Protein AF-A0A1I7UWY0-F1 (afdb_monomer_lite)

Secondary structure (DSSP, 8-state):
------PPPPPPHHHHHHHHHHHHHTTT--HHHHHHHHT--HHHHHHHHHHHHHHHHS--THHHHHHHHHHHS---

InterPro domains:
  IPR010473 Formin, GTPase-binding domain [PF06371] (9-60)
  IPR016024 Armadillo-type fold [SSF48371] (16-74)
  IPR043592 Formin-like protein, animal [PTHR45857] (7-74)

Organism: NCBI:txid1561998

Sequence (76 aa):
MIGPTTVPPKPPQEQLDKMFDDVLKHMDLPVDKLRILRGYDNDKKWKLIVDQQVAKQVTPPAKYLEKLSYFLDKKC

Radius of gyration: 17.65 Å; chains: 1; bounding box: 43×32×45 Å

Structure (mmCIF, N/CA/C/O backbone):
data_AF-A0A1I7UWY0-F1
#
_entry.id   AF-A0A1I7UWY0-F1
#
loop_
_atom_site.group_PDB
_atom_site.id
_atom_site.type_symbol
_atom_site.label_atom_id
_atom_site.label_alt_id
_atom_site.label_comp_id
_atom_site.label_asym_id
_atom_site.label_entity_id
_atom_site.label_seq_id
_atom_site.pdbx_PDB_ins_code
_atom_site.Cartn_x
_atom_site.Cartn_y
_atom_site.Cartn_z
_atom_site.occupancy
_atom_site.B_iso_or_equiv
_atom_site.auth_seq_id
_atom_site.auth_comp_id
_atom_site.auth_asym_id
_atom_site.auth_atom_id
_atom_site.pdbx_PDB_model_num
ATOM 1 N N . MET A 1 1 ? 7.426 22.498 11.951 1.00 36.94 1 MET A N 1
ATOM 2 C CA . MET A 1 1 ? 8.704 22.257 11.251 1.00 36.94 1 MET A CA 1
ATOM 3 C C . MET A 1 1 ? 8.739 20.778 10.902 1.00 36.94 1 MET A C 1
ATOM 5 O O . MET A 1 1 ? 8.904 19.971 11.803 1.00 36.94 1 MET A O 1
ATOM 9 N N . ILE A 1 2 ? 8.438 20.408 9.656 1.00 45.69 2 ILE A N 1
ATOM 10 C CA . ILE A 1 2 ? 8.472 19.005 9.214 1.00 45.69 2 ILE A CA 1
ATOM 11 C C . ILE A 1 2 ? 9.865 18.811 8.617 1.00 45.69 2 ILE A C 1
ATOM 13 O O . ILE A 1 2 ? 10.189 19.458 7.624 1.00 45.69 2 ILE A O 1
ATOM 17 N N . GLY A 1 3 ? 10.725 18.057 9.305 1.00 42.38 3 GLY A N 1
ATOM 18 C CA . GLY A 1 3 ? 12.096 17.796 8.859 1.00 42.38 3 GLY A CA 1
ATOM 19 C C . GLY A 1 3 ? 12.130 17.107 7.488 1.00 42.38 3 GLY A C 1
ATOM 20 O O . GLY A 1 3 ? 11.097 16.594 7.045 1.00 42.38 3 GLY A O 1
ATOM 21 N N . PRO A 1 4 ? 13.288 17.090 6.802 1.00 45.53 4 PRO A N 1
ATOM 22 C CA . PRO A 1 4 ? 13.415 16.421 5.513 1.00 45.53 4 PRO A CA 1
ATOM 23 C C . PRO A 1 4 ? 12.959 14.973 5.681 1.00 45.53 4 PRO A C 1
ATOM 25 O O . PRO A 1 4 ? 13.484 14.247 6.522 1.00 45.53 4 PRO A O 1
ATOM 28 N N . THR A 1 5 ? 11.929 14.573 4.938 1.00 49.41 5 THR A N 1
ATOM 29 C CA . THR A 1 5 ? 11.408 13.208 4.966 1.00 49.41 5 THR A CA 1
ATOM 30 C C . THR A 1 5 ? 12.490 12.306 4.387 1.00 49.41 5 THR A C 1
ATOM 32 O O . THR A 1 5 ? 12.607 12.155 3.173 1.00 49.41 5 THR A O 1
ATOM 35 N N . THR A 1 6 ? 13.348 11.766 5.252 1.00 58.06 6 THR A N 1
ATOM 36 C CA . THR A 1 6 ? 14.358 10.780 4.886 1.00 58.06 6 THR A CA 1
ATOM 37 C C . THR A 1 6 ? 13.607 9.518 4.505 1.00 58.06 6 THR A C 1
ATOM 39 O O . THR A 1 6 ? 13.268 8.704 5.363 1.00 58.06 6 THR A O 1
ATOM 42 N N . VAL A 1 7 ? 13.263 9.398 3.222 1.00 63.97 7 VAL A N 1
ATOM 43 C CA . VAL A 1 7 ? 12.792 8.137 2.653 1.00 63.97 7 VAL A CA 1
ATOM 44 C C . VAL A 1 7 ? 13.791 7.062 3.080 1.00 63.97 7 VAL A C 1
ATOM 46 O O . VAL A 1 7 ? 14.985 7.223 2.809 1.00 63.97 7 VAL A O 1
ATOM 49 N N . PRO A 1 8 ? 13.350 6.017 3.804 1.00 73.12 8 PRO A N 1
ATOM 50 C CA . PRO A 1 8 ? 14.260 4.985 4.265 1.00 73.12 8 PRO A CA 1
ATOM 51 C C . PRO A 1 8 ? 14.994 4.376 3.061 1.00 73.12 8 PRO A C 1
ATOM 53 O O . PRO A 1 8 ? 14.443 4.352 1.950 1.00 73.12 8 PRO A O 1
ATOM 56 N N . PRO A 1 9 ? 16.245 3.923 3.242 1.00 80.69 9 PRO A N 1
ATOM 57 C CA . PRO A 1 9 ? 17.011 3.339 2.155 1.00 80.69 9 PRO A CA 1
ATOM 58 C C . PRO A 1 9 ? 16.258 2.137 1.584 1.00 80.69 9 PRO A C 1
ATOM 60 O O . PRO A 1 9 ? 15.658 1.351 2.319 1.00 80.69 9 PRO A O 1
ATOM 63 N N . LYS A 1 10 ? 16.277 2.016 0.256 1.00 85.62 10 LYS A N 1
ATOM 64 C CA . LYS A 1 10 ? 15.606 0.929 -0.449 1.00 85.62 10 LYS A CA 1
ATOM 65 C C . LYS A 1 10 ? 16.216 -0.419 -0.029 1.00 85.62 10 LYS A C 1
ATOM 67 O O . LYS A 1 10 ? 17.435 -0.569 -0.126 1.00 85.62 10 LYS A O 1
ATOM 72 N N . PRO A 1 11 ? 15.408 -1.401 0.394 1.00 88.19 11 PRO A N 1
ATOM 73 C CA . PRO A 1 11 ? 15.903 -2.730 0.712 1.00 88.19 11 PRO A CA 1
ATOM 74 C C . PRO A 1 11 ? 16.314 -3.487 -0.569 1.00 88.19 11 PRO A C 1
ATOM 76 O O . PRO A 1 11 ? 15.928 -3.093 -1.677 1.00 88.19 11 PRO A O 1
ATOM 79 N N . PRO A 1 12 ? 17.072 -4.591 -0.437 1.00 91.12 12 PRO A N 1
ATOM 80 C CA . PRO A 1 12 ? 17.338 -5.532 -1.522 1.00 91.12 12 PRO A CA 1
ATOM 81 C C . PRO A 1 12 ? 16.062 -5.943 -2.265 1.00 91.12 12 PRO A C 1
ATOM 83 O O . PRO A 1 12 ? 14.994 -6.055 -1.662 1.00 91.12 12 PRO A O 1
ATOM 86 N N . GLN A 1 13 ? 16.179 -6.220 -3.565 1.00 87.88 13 GLN A N 1
ATOM 87 C CA . GLN A 1 13 ? 15.035 -6.495 -4.443 1.00 87.88 13 GLN A CA 1
ATOM 88 C C . GLN A 1 13 ? 14.113 -7.605 -3.914 1.00 87.88 13 GLN A C 1
ATOM 90 O O . GLN A 1 13 ? 12.897 -7.449 -3.935 1.00 87.88 13 GLN A O 1
ATOM 95 N N . GLU A 1 14 ? 14.673 -8.680 -3.359 1.00 89.12 14 GLU A N 1
ATOM 96 C CA . GLU A 1 14 ? 13.881 -9.786 -2.812 1.00 89.12 14 GLU A CA 1
ATOM 97 C C . GLU A 1 14 ? 12.994 -9.353 -1.631 1.00 89.12 14 GLU A C 1
ATOM 99 O O . GLU A 1 14 ? 11.837 -9.760 -1.513 1.00 89.12 14 GLU A O 1
ATOM 104 N N . GLN A 1 15 ? 13.523 -8.498 -0.752 1.00 90.19 15 GLN A N 1
ATOM 105 C CA . GLN A 1 15 ? 12.761 -7.940 0.363 1.00 90.19 15 GLN A CA 1
ATOM 106 C C . GLN A 1 15 ? 11.751 -6.903 -0.129 1.00 90.19 15 GLN A C 1
ATOM 108 O O . GLN A 1 15 ? 10.620 -6.883 0.350 1.00 90.19 15 GLN A O 1
ATOM 113 N N . LEU A 1 16 ? 12.133 -6.084 -1.111 1.00 90.69 16 LEU A N 1
ATOM 114 C CA . LEU A 1 16 ? 11.248 -5.105 -1.731 1.00 90.69 16 LEU A CA 1
ATOM 115 C C . LEU A 1 16 ? 10.009 -5.770 -2.337 1.00 90.69 16 LEU A C 1
ATOM 117 O O . LEU A 1 16 ? 8.902 -5.305 -2.085 1.00 90.69 16 LEU A O 1
ATOM 121 N N . ASP A 1 17 ? 10.181 -6.852 -3.097 1.00 90.00 17 ASP A N 1
ATOM 122 C CA . ASP A 1 17 ? 9.068 -7.566 -3.727 1.00 90.00 17 ASP A CA 1
ATOM 123 C C . ASP A 1 17 ? 8.149 -8.211 -2.678 1.00 90.00 17 ASP A C 1
ATOM 125 O O . ASP A 1 17 ? 6.931 -8.066 -2.769 1.00 90.00 17 ASP A O 1
ATOM 129 N N . LYS A 1 18 ? 8.709 -8.813 -1.617 1.00 91.19 18 LYS A N 1
ATOM 130 C CA . LYS A 1 18 ? 7.924 -9.338 -0.482 1.00 91.19 18 LYS A CA 1
ATOM 131 C C . LYS A 1 18 ? 7.099 -8.245 0.205 1.00 91.19 18 LYS A C 1
ATOM 133 O O . LYS A 1 18 ? 5.914 -8.441 0.468 1.00 91.19 18 LYS A O 1
ATOM 138 N N . MET A 1 19 ? 7.711 -7.091 0.482 1.00 91.00 19 MET A N 1
ATOM 139 C CA . MET A 1 19 ? 7.024 -5.943 1.087 1.00 91.00 19 MET A CA 1
ATOM 140 C C . MET A 1 19 ? 5.961 -5.359 0.151 1.00 91.00 19 MET A C 1
ATOM 142 O O . MET A 1 19 ? 4.893 -4.956 0.607 1.00 91.00 19 MET A O 1
ATOM 146 N N . PHE A 1 20 ? 6.236 -5.318 -1.153 1.00 91.81 20 PHE A N 1
ATOM 147 C CA . PHE A 1 20 ? 5.301 -4.825 -2.157 1.00 91.81 20 PHE A CA 1
ATOM 148 C C . PHE A 1 20 ? 4.075 -5.732 -2.268 1.00 91.81 20 PHE A C 1
ATOM 150 O O . PHE A 1 20 ? 2.952 -5.235 -2.243 1.00 91.81 20 PHE A O 1
ATOM 157 N N . ASP A 1 21 ? 4.273 -7.050 -2.322 1.00 90.94 21 ASP A N 1
ATOM 158 C CA . ASP A 1 21 ? 3.181 -8.025 -2.341 1.00 90.94 21 ASP A CA 1
ATOM 159 C C . ASP A 1 21 ? 2.322 -7.950 -1.073 1.00 90.94 21 ASP A C 1
ATOM 161 O O . ASP A 1 21 ? 1.098 -8.061 -1.159 1.00 90.94 21 ASP A O 1
ATOM 165 N N . ASP A 1 22 ? 2.930 -7.733 0.097 1.00 90.31 22 ASP A N 1
ATOM 166 C CA . ASP A 1 22 ? 2.181 -7.522 1.337 1.00 90.31 22 ASP A CA 1
ATOM 167 C C . ASP A 1 22 ? 1.322 -6.254 1.266 1.00 90.31 22 ASP A C 1
ATOM 169 O O . ASP A 1 22 ? 0.122 -6.303 1.537 1.00 90.31 22 ASP A O 1
ATOM 173 N N . VAL A 1 23 ? 1.891 -5.133 0.812 1.00 89.94 23 VAL A N 1
ATOM 174 C CA . VAL A 1 23 ? 1.134 -3.887 0.615 1.00 89.94 23 VAL A CA 1
ATOM 175 C C . VAL A 1 23 ? -0.023 -4.100 -0.359 1.00 89.94 23 VAL A C 1
ATOM 177 O O . VAL A 1 23 ? -1.149 -3.738 -0.030 1.00 89.94 23 VAL A O 1
ATOM 180 N N . LEU A 1 24 ? 0.213 -4.741 -1.506 1.00 89.69 24 LEU A N 1
ATOM 181 C CA . LEU A 1 24 ? -0.825 -5.004 -2.505 1.00 89.69 24 LEU A CA 1
ATOM 182 C C . LEU A 1 24 ? -1.980 -5.855 -1.963 1.00 89.69 24 LEU A C 1
ATOM 184 O O . LEU A 1 24 ? -3.132 -5.582 -2.302 1.00 89.69 24 LEU A O 1
ATOM 188 N N . LYS A 1 25 ? -1.701 -6.847 -1.106 1.00 87.44 25 LYS A N 1
ATOM 189 C CA . LYS A 1 25 ? -2.741 -7.666 -0.454 1.00 87.44 25 LYS A CA 1
ATOM 190 C C . LYS A 1 25 ? -3.666 -6.842 0.440 1.00 87.44 25 LYS A C 1
ATOM 192 O O . LYS A 1 25 ? -4.843 -7.159 0.529 1.00 87.44 25 LYS A O 1
ATOM 197 N N . HIS A 1 26 ? -3.151 -5.789 1.070 1.00 84.62 26 HIS A N 1
ATOM 198 C CA . HIS A 1 26 ? -3.918 -4.926 1.973 1.00 84.62 26 HIS A CA 1
ATOM 199 C C . HIS A 1 26 ? -4.651 -3.777 1.262 1.00 84.62 26 HIS A C 1
ATOM 201 O O . HIS A 1 26 ? -5.308 -2.982 1.927 1.00 84.62 26 HIS A O 1
ATOM 207 N N . MET A 1 27 ? -4.495 -3.623 -0.057 1.00 87.06 27 MET A N 1
ATOM 208 C CA . MET A 1 27 ? -5.132 -2.535 -0.808 1.00 87.06 27 MET A CA 1
ATOM 209 C C . MET A 1 27 ? -6.505 -2.914 -1.394 1.00 87.06 27 MET A C 1
ATOM 211 O O . MET A 1 27 ? -7.114 -2.060 -2.036 1.00 87.06 27 MET A O 1
ATOM 215 N N . ASP A 1 28 ? -6.974 -4.160 -1.217 1.00 85.81 28 ASP A N 1
ATOM 216 C CA . ASP A 1 28 ? -8.272 -4.662 -1.719 1.00 85.81 28 ASP A CA 1
ATOM 217 C C . ASP A 1 28 ? -8.552 -4.271 -3.188 1.00 85.81 28 ASP A C 1
ATOM 219 O O . ASP A 1 28 ? -9.648 -3.858 -3.575 1.00 85.81 28 ASP A O 1
ATOM 223 N N . LEU A 1 29 ? -7.518 -4.349 -4.033 1.00 88.06 29 LEU A N 1
ATOM 224 C CA . LEU A 1 29 ? -7.590 -3.891 -5.419 1.00 88.06 29 LEU A CA 1
ATOM 225 C C . LEU A 1 29 ? -8.128 -4.981 -6.358 1.00 88.06 29 LEU A C 1
A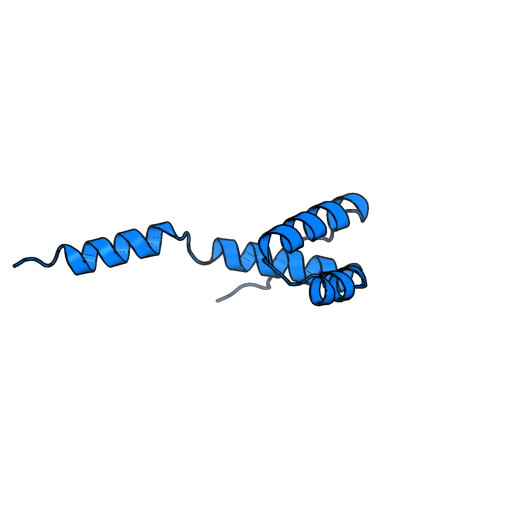TOM 227 O O . LEU A 1 29 ? -7.792 -6.155 -6.202 1.00 88.06 29 LEU A O 1
ATOM 231 N N . PRO A 1 30 ? -8.865 -4.602 -7.419 1.00 91.62 30 PRO A N 1
ATOM 232 C CA . PRO A 1 30 ? -9.219 -5.526 -8.490 1.00 91.62 30 PRO A CA 1
ATOM 233 C C . PRO A 1 30 ? -7.973 -6.009 -9.250 1.00 91.62 30 PRO A C 1
ATOM 235 O O . PRO A 1 30 ? -6.971 -5.293 -9.367 1.00 91.62 30 PRO A O 1
ATOM 238 N N . VAL A 1 31 ? -8.070 -7.208 -9.832 1.00 87.56 31 VAL A N 1
ATOM 239 C CA . VAL A 1 31 ? -6.963 -7.927 -10.496 1.00 87.56 31 VAL A CA 1
ATOM 240 C C . VAL A 1 31 ? -6.267 -7.090 -11.576 1.00 87.56 31 VAL A C 1
ATOM 242 O O . VAL A 1 31 ? -5.039 -7.103 -11.671 1.00 87.56 31 VAL A O 1
ATOM 245 N N . ASP A 1 32 ? -7.017 -6.298 -12.343 1.00 91.88 32 ASP A N 1
ATOM 246 C CA . ASP A 1 32 ? -6.449 -5.448 -13.395 1.00 91.88 32 ASP A CA 1
ATOM 247 C C . ASP A 1 32 ? -5.495 -4.385 -12.845 1.00 91.88 32 ASP A C 1
ATOM 249 O O . ASP A 1 32 ? -4.412 -4.170 -13.393 1.00 91.88 32 ASP A O 1
ATOM 253 N N . LYS A 1 33 ? -5.859 -3.759 -11.720 1.00 89.81 33 LYS A N 1
ATOM 254 C CA . LYS A 1 33 ? -5.024 -2.746 -11.065 1.00 89.81 33 LYS A CA 1
ATOM 255 C C . LYS A 1 33 ? -3.791 -3.381 -10.428 1.00 89.81 33 LYS A C 1
ATOM 257 O O . LYS A 1 33 ? -2.702 -2.823 -10.541 1.00 89.81 33 LYS A O 1
ATOM 262 N N . LEU A 1 34 ? -3.930 -4.571 -9.836 1.00 89.50 34 LEU A N 1
ATOM 263 C CA . LEU A 1 34 ? -2.793 -5.333 -9.306 1.00 89.50 34 LEU A CA 1
ATOM 264 C C . LEU A 1 34 ? -1.778 -5.670 -10.400 1.00 89.50 34 LEU A C 1
ATOM 266 O O . LEU A 1 34 ? -0.575 -5.512 -10.195 1.00 89.50 34 LEU A O 1
ATOM 270 N N . ARG A 1 35 ? -2.249 -6.091 -11.580 1.00 89.88 35 ARG A N 1
ATOM 271 C CA . ARG A 1 35 ? -1.378 -6.405 -12.720 1.00 89.88 35 ARG A CA 1
ATOM 272 C C . ARG A 1 35 ? -0.577 -5.187 -13.181 1.00 89.88 35 ARG A C 1
ATOM 274 O O . ARG A 1 35 ? 0.612 -5.325 -13.449 1.00 89.88 35 ARG A O 1
ATOM 281 N N . ILE A 1 36 ? -1.201 -4.010 -13.224 1.00 91.31 36 ILE A N 1
ATOM 282 C CA . ILE A 1 36 ? -0.516 -2.752 -13.561 1.00 91.31 36 ILE A CA 1
ATOM 283 C C . ILE A 1 36 ? 0.563 -2.433 -12.519 1.00 91.31 36 ILE A C 1
ATOM 285 O O . ILE A 1 36 ? 1.707 -2.166 -12.879 1.00 91.31 36 ILE A O 1
ATOM 289 N N . LEU A 1 37 ? 0.220 -2.511 -11.229 1.00 89.69 37 LEU A N 1
ATOM 290 C CA . LEU A 1 37 ? 1.147 -2.212 -10.134 1.00 89.69 37 LEU A CA 1
ATOM 291 C C . LEU A 1 37 ? 2.331 -3.188 -10.080 1.00 89.69 37 LEU A C 1
ATOM 293 O O . LEU A 1 37 ? 3.449 -2.778 -9.784 1.00 89.69 37 LEU A O 1
ATOM 297 N N . ARG A 1 38 ? 2.132 -4.464 -10.426 1.00 88.25 38 ARG A N 1
ATOM 298 C CA . ARG A 1 38 ? 3.228 -5.446 -10.527 1.00 88.25 38 ARG A CA 1
ATOM 299 C C . ARG A 1 38 ? 4.272 -5.093 -11.585 1.00 88.25 38 ARG A C 1
ATOM 301 O O . ARG A 1 38 ? 5.425 -5.484 -11.426 1.00 88.25 38 ARG A O 1
ATOM 308 N N . GLY A 1 39 ? 3.892 -4.337 -12.614 1.00 89.50 39 GLY A N 1
ATOM 309 C CA . GLY A 1 39 ? 4.798 -3.840 -13.651 1.00 89.50 39 GLY A CA 1
ATOM 310 C C . GLY A 1 39 ? 5.608 -2.602 -13.251 1.00 89.50 39 GLY A C 1
ATOM 311 O O . GLY A 1 39 ? 6.297 -2.040 -14.095 1.00 89.50 39 GLY A O 1
ATOM 312 N N . TYR A 1 40 ? 5.509 -2.128 -12.006 1.00 92.81 40 TYR A N 1
ATOM 313 C CA . TYR A 1 40 ? 6.239 -0.943 -11.564 1.00 92.81 40 TYR A CA 1
ATOM 314 C C . TYR A 1 40 ? 7.735 -1.203 -11.395 1.00 92.81 40 TYR A C 1
ATOM 316 O O . TYR A 1 40 ? 8.155 -2.231 -10.863 1.00 92.81 40 TYR A O 1
ATOM 324 N N . ASP A 1 41 ? 8.525 -0.193 -11.755 1.00 92.62 41 ASP A N 1
ATOM 325 C CA . ASP A 1 41 ? 9.948 -0.134 -11.438 1.00 92.62 41 ASP A CA 1
ATOM 326 C C . ASP A 1 41 ? 10.165 -0.170 -9.923 1.00 92.62 41 ASP A C 1
ATOM 328 O O . ASP A 1 41 ? 9.330 0.296 -9.134 1.00 92.62 41 ASP A O 1
ATOM 332 N N . ASN A 1 42 ? 11.334 -0.649 -9.505 1.00 89.75 42 ASN A N 1
ATOM 333 C CA . ASN A 1 42 ? 11.648 -0.807 -8.090 1.00 89.75 42 ASN A CA 1
ATOM 334 C C . ASN A 1 42 ? 11.508 0.515 -7.307 1.00 89.75 42 ASN A C 1
ATOM 336 O O . ASN A 1 42 ? 11.160 0.500 -6.126 1.00 89.75 42 ASN A O 1
ATOM 340 N N . ASP A 1 43 ? 11.779 1.679 -7.904 1.00 89.94 43 ASP A N 1
ATOM 341 C CA . ASP A 1 43 ? 11.621 2.992 -7.248 1.00 89.94 43 ASP A CA 1
ATOM 342 C C . ASP A 1 43 ? 10.168 3.364 -6.981 1.00 89.94 43 ASP A C 1
ATOM 344 O O . ASP A 1 43 ? 9.845 3.835 -5.890 1.00 89.94 43 ASP A O 1
ATOM 348 N N . LYS A 1 44 ? 9.271 3.05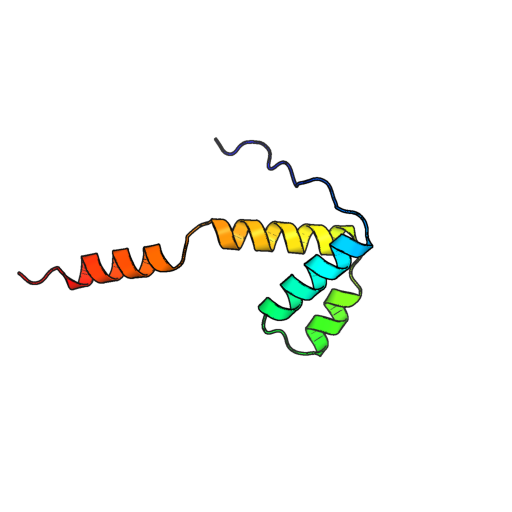9 -7.920 1.00 90.31 44 LYS A N 1
ATOM 349 C CA . LYS A 1 44 ? 7.833 3.262 -7.732 1.00 90.31 44 LYS A CA 1
ATOM 350 C C . LYS A 1 44 ? 7.272 2.287 -6.699 1.00 90.31 44 LYS A C 1
ATOM 352 O O . LYS A 1 44 ? 6.491 2.708 -5.847 1.00 90.31 44 LYS A O 1
ATOM 357 N N . LYS A 1 45 ? 7.707 1.018 -6.726 1.00 91.00 45 LYS A N 1
ATOM 358 C CA . LYS A 1 45 ? 7.352 0.023 -5.698 1.00 91.00 45 LYS A CA 1
ATOM 359 C C . LYS A 1 45 ? 7.762 0.497 -4.304 1.00 91.00 45 LYS A C 1
ATOM 361 O O . LYS A 1 45 ? 6.948 0.478 -3.386 1.00 91.00 45 LYS A O 1
ATOM 366 N N . TRP A 1 46 ? 9.001 0.977 -4.158 1.00 90.94 46 TRP A N 1
ATOM 367 C CA . TRP A 1 46 ? 9.511 1.459 -2.873 1.00 90.94 46 TRP A CA 1
ATOM 368 C C . TRP A 1 46 ? 8.761 2.685 -2.366 1.00 90.94 46 TRP A C 1
ATOM 370 O O . TRP A 1 46 ? 8.347 2.709 -1.211 1.00 90.94 46 TRP A O 1
ATOM 380 N N . LYS A 1 47 ? 8.521 3.667 -3.241 1.00 90.12 47 LYS A N 1
ATOM 381 C CA . LYS A 1 47 ? 7.729 4.849 -2.898 1.00 90.12 47 LYS A CA 1
ATOM 382 C C . LYS A 1 47 ? 6.348 4.454 -2.364 1.00 90.12 47 LYS A C 1
ATOM 384 O O . LYS A 1 47 ? 5.966 4.926 -1.301 1.00 90.12 47 LYS A O 1
ATOM 389 N N . LEU A 1 48 ? 5.653 3.532 -3.039 1.00 90.62 48 LEU A N 1
ATOM 390 C CA . LEU A 1 48 ? 4.336 3.054 -2.606 1.00 90.62 48 LEU A CA 1
ATOM 391 C C . LEU A 1 48 ? 4.381 2.402 -1.214 1.00 90.62 48 LEU A C 1
ATOM 393 O O . LEU A 1 48 ? 3.515 2.658 -0.382 1.00 90.62 48 LEU A O 1
ATOM 397 N N . ILE A 1 49 ? 5.398 1.577 -0.951 1.00 89.56 49 ILE A N 1
ATOM 398 C CA . ILE A 1 49 ? 5.586 0.925 0.352 1.00 89.56 49 ILE A CA 1
ATOM 399 C C . ILE A 1 49 ? 5.794 1.962 1.461 1.00 89.56 49 ILE A C 1
ATOM 401 O O . ILE A 1 49 ? 5.186 1.847 2.526 1.00 89.56 49 ILE A O 1
ATOM 405 N N . VAL A 1 50 ? 6.645 2.964 1.223 1.00 89.56 50 VAL A N 1
ATOM 406 C CA . VAL A 1 50 ? 6.912 4.031 2.197 1.00 89.56 50 VAL A CA 1
ATOM 407 C C . VAL A 1 50 ? 5.650 4.849 2.451 1.00 89.56 50 VAL A C 1
ATOM 409 O O . VAL A 1 50 ? 5.281 5.044 3.609 1.00 89.56 50 VAL A O 1
ATOM 412 N N . ASP A 1 51 ? 4.953 5.255 1.391 1.00 87.44 51 ASP A N 1
ATOM 413 C CA . ASP A 1 51 ? 3.716 6.031 1.490 1.00 87.44 51 ASP A CA 1
ATOM 414 C C . ASP A 1 51 ? 2.654 5.268 2.310 1.00 87.44 51 ASP A C 1
ATOM 416 O O . ASP A 1 51 ? 2.002 5.848 3.183 1.00 87.44 51 ASP A O 1
ATOM 420 N N . GLN A 1 52 ? 2.547 3.945 2.127 1.00 86.00 52 GLN A N 1
ATOM 421 C CA . GLN A 1 52 ? 1.624 3.104 2.893 1.00 86.00 52 GLN A CA 1
ATOM 422 C C . GLN A 1 52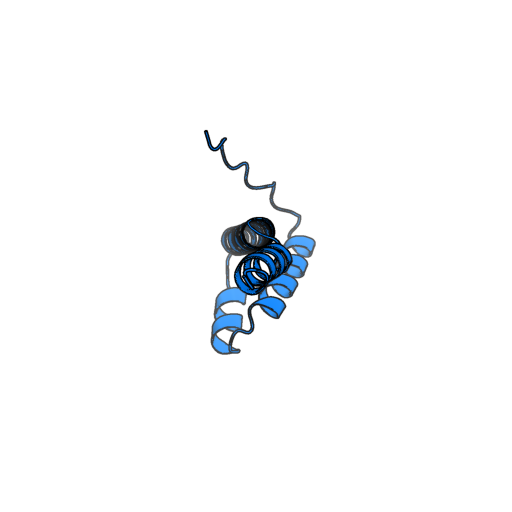 ? 2.000 2.992 4.380 1.00 86.00 52 GLN A C 1
ATOM 424 O O . GLN A 1 52 ? 1.118 2.982 5.243 1.00 86.00 52 GLN A O 1
ATOM 429 N N . GLN A 1 53 ? 3.290 2.904 4.715 1.00 82.69 53 GLN A N 1
ATOM 430 C CA . GLN A 1 53 ? 3.738 2.876 6.113 1.00 82.69 53 GLN A CA 1
ATOM 431 C C . GLN A 1 53 ? 3.485 4.208 6.818 1.00 82.69 53 GLN A C 1
ATOM 433 O O . GLN A 1 53 ? 3.004 4.215 7.952 1.00 82.69 53 GLN A O 1
ATOM 438 N N . VAL A 1 54 ? 3.752 5.325 6.138 1.00 79.31 54 VAL A N 1
ATOM 439 C CA . VAL A 1 54 ? 3.487 6.666 6.671 1.00 79.31 54 VAL A CA 1
ATOM 440 C C . VAL A 1 54 ? 1.993 6.837 6.938 1.00 79.31 54 VAL A C 1
ATOM 442 O O . VAL A 1 54 ? 1.617 7.223 8.042 1.00 79.31 54 VAL A O 1
ATOM 445 N N . ALA A 1 55 ? 1.127 6.465 5.991 1.00 75.06 55 ALA A N 1
ATOM 446 C CA . ALA A 1 55 ? -0.321 6.551 6.175 1.00 75.06 55 ALA A CA 1
ATOM 447 C C . ALA A 1 55 ? -0.817 5.744 7.391 1.00 75.06 55 ALA A C 1
ATOM 449 O O . ALA A 1 55 ? -1.617 6.250 8.179 1.00 75.06 55 ALA A O 1
ATOM 450 N N . LYS A 1 56 ? -0.296 4.524 7.599 1.00 69.00 56 LYS A N 1
ATOM 451 C CA . LYS A 1 56 ? -0.633 3.680 8.764 1.00 69.00 56 LYS A CA 1
ATOM 452 C C . LYS A 1 56 ? -0.231 4.311 10.106 1.00 69.00 56 LYS A C 1
ATOM 454 O O . LYS A 1 56 ? -0.891 4.061 11.111 1.00 69.00 56 LYS A O 1
ATOM 459 N N . GLN A 1 57 ? 0.830 5.119 10.141 1.00 67.25 57 GLN A N 1
ATOM 460 C CA . GLN A 1 57 ? 1.331 5.749 11.371 1.00 67.25 57 GLN A CA 1
ATOM 461 C C . GLN A 1 57 ? 0.567 7.023 11.757 1.00 67.25 57 GLN A C 1
ATOM 463 O O . GLN A 1 57 ? 0.566 7.399 12.929 1.00 67.25 57 GLN A O 1
ATOM 468 N N . VAL A 1 58 ? -0.093 7.691 10.803 1.00 64.75 58 VAL A N 1
ATOM 469 C CA . VAL A 1 58 ? -0.642 9.040 11.021 1.00 64.75 58 VAL A CA 1
ATOM 470 C C . VAL A 1 58 ? -1.759 9.078 12.068 1.00 64.75 58 VAL A C 1
ATOM 472 O O . VAL A 1 58 ? -1.880 10.091 12.753 1.00 64.75 58 VAL A O 1
ATOM 475 N N . THR A 1 59 ? -2.538 8.014 12.294 1.00 61.12 59 THR A N 1
ATOM 476 C CA . THR A 1 59 ? -3.409 7.897 13.482 1.00 61.12 59 THR A CA 1
ATOM 477 C C . THR A 1 59 ? -3.840 6.441 13.706 1.00 61.12 59 THR A C 1
ATOM 479 O O . THR A 1 59 ? -4.474 5.871 12.819 1.00 61.12 59 THR A O 1
ATOM 482 N N . PRO A 1 60 ? -3.578 5.828 14.878 1.00 76.06 60 PRO A N 1
ATOM 483 C CA 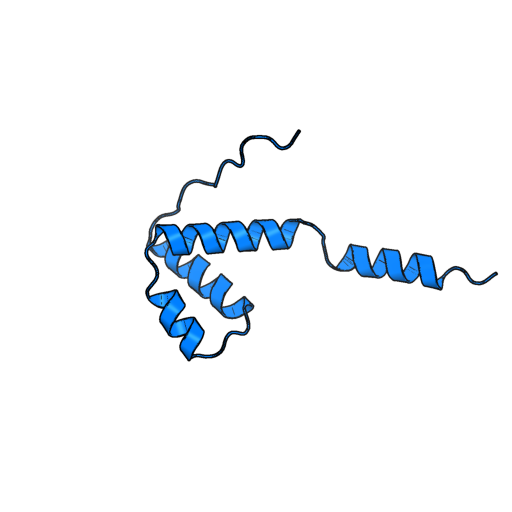. PRO A 1 60 ? -4.108 4.502 15.173 1.00 76.06 60 PRO A CA 1
ATOM 484 C C . PRO A 1 60 ? -5.646 4.541 15.188 1.00 76.06 60 PRO A C 1
ATOM 486 O O . PRO A 1 60 ? -6.214 5.445 15.812 1.00 76.06 60 PRO A O 1
ATOM 489 N N . PRO A 1 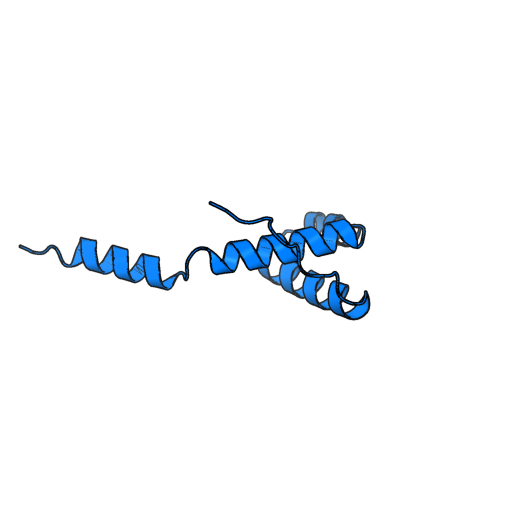61 ? -6.341 3.569 14.564 1.00 77.50 61 PRO A N 1
ATOM 490 C CA . PRO A 1 61 ? -7.799 3.578 14.450 1.00 77.50 61 PRO A CA 1
ATOM 491 C C . PRO A 1 61 ? -8.534 3.707 15.795 1.00 77.50 61 PRO A C 1
ATOM 493 O O . PRO A 1 61 ? -9.588 4.334 15.883 1.00 77.50 61 PRO A O 1
ATOM 496 N N . ALA A 1 62 ? -7.933 3.183 16.868 1.00 79.19 62 ALA A N 1
ATOM 497 C CA . ALA A 1 62 ? -8.437 3.284 18.236 1.00 79.19 62 ALA A CA 1
ATOM 498 C C . ALA A 1 62 ? -8.659 4.735 18.701 1.00 79.19 62 ALA A C 1
ATOM 500 O O . ALA A 1 62 ? -9.610 5.011 19.428 1.00 79.19 62 ALA A O 1
ATOM 501 N N . LYS A 1 63 ? -7.857 5.688 18.208 1.00 81.56 63 LYS A N 1
ATOM 502 C CA . LYS A 1 63 ? -8.002 7.112 18.543 1.00 81.56 63 LYS A CA 1
ATOM 503 C C . LYS A 1 63 ? -9.321 7.699 18.029 1.00 81.56 63 LYS A C 1
ATOM 505 O O . LYS A 1 63 ? -9.816 8.682 18.578 1.00 81.56 63 LYS A O 1
ATOM 510 N N . TYR A 1 64 ? -9.898 7.124 16.970 1.00 80.50 64 TYR A N 1
ATOM 511 C CA . TYR A 1 64 ? -11.235 7.510 16.518 1.00 80.50 64 TYR A CA 1
ATOM 512 C C . TYR A 1 64 ? -12.309 6.976 17.468 1.00 80.50 64 TYR A C 1
ATOM 514 O O . TYR A 1 64 ? -13.239 7.715 17.778 1.00 80.50 64 TYR A O 1
ATOM 522 N N . LEU A 1 65 ? -12.160 5.750 17.983 1.00 84.56 65 LEU A N 1
ATOM 523 C CA . LEU A 1 65 ? -13.092 5.172 18.958 1.00 84.56 65 LEU A CA 1
ATOM 524 C C . LEU A 1 65 ? -13.104 5.959 20.272 1.00 84.56 65 LEU A C 1
ATOM 526 O O . LEU A 1 65 ? -14.179 6.279 20.766 1.00 84.56 65 LEU A O 1
ATOM 530 N N . GLU A 1 66 ? -11.938 6.348 20.795 1.00 82.69 66 GLU A N 1
ATOM 531 C CA . GLU A 1 66 ? -11.848 7.202 21.991 1.00 82.69 66 GLU A CA 1
ATOM 532 C C . GLU A 1 66 ? -12.556 8.546 21.789 1.00 82.69 66 GLU A C 1
ATOM 534 O O . GLU A 1 66 ? -13.331 8.981 22.640 1.00 82.69 66 GLU A O 1
ATOM 539 N N . LYS A 1 67 ? -12.344 9.192 20.633 1.00 82.88 67 LYS A N 1
ATOM 540 C CA . LYS A 1 67 ? -13.046 10.436 20.290 1.00 82.88 67 LYS A CA 1
ATOM 541 C C . LYS A 1 67 ? -14.556 10.233 20.238 1.00 82.88 67 LYS A C 1
ATOM 543 O O . LYS A 1 67 ? -15.286 11.042 20.799 1.00 82.88 67 LYS A O 1
ATOM 548 N N . LEU A 1 68 ? -15.027 9.173 19.581 1.00 85.69 68 LEU A N 1
ATOM 549 C CA . LEU A 1 68 ? -16.454 8.857 19.500 1.00 85.69 68 LEU A CA 1
ATOM 550 C C . LEU A 1 68 ? -17.045 8.601 20.890 1.00 85.69 68 LEU A C 1
ATOM 552 O O . LEU A 1 68 ? -18.086 9.169 21.202 1.00 85.69 68 LEU A O 1
ATOM 556 N N . SER A 1 69 ? -16.356 7.829 21.737 1.00 82.31 69 SER A N 1
ATOM 557 C CA . 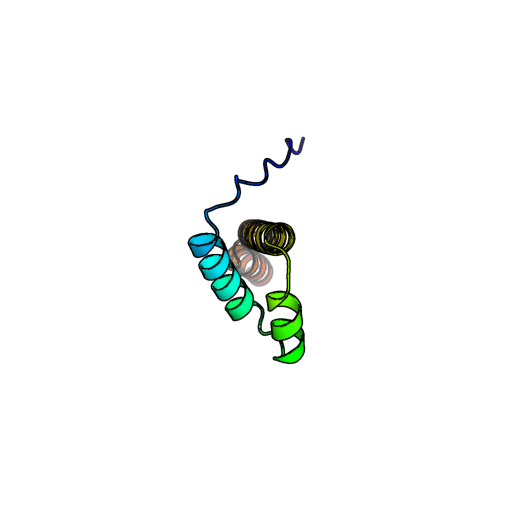SER A 1 69 ? -16.760 7.595 23.126 1.00 82.31 69 SER A CA 1
ATOM 558 C C . SER A 1 69 ? -16.898 8.912 23.882 1.00 82.31 69 SER A C 1
ATOM 560 O O . SER A 1 69 ? -17.946 9.159 24.457 1.00 82.31 69 SER A O 1
ATOM 562 N N . TYR A 1 70 ? -15.909 9.807 23.806 1.00 81.19 70 TYR A N 1
ATOM 563 C CA . TYR A 1 70 ? -15.967 11.124 24.448 1.00 81.19 70 TYR A CA 1
ATOM 564 C C . TYR A 1 70 ? -17.167 11.977 23.991 1.00 81.19 70 TYR A C 1
ATOM 566 O O . TYR A 1 70 ? -17.781 12.670 24.800 1.00 81.19 70 TYR A O 1
ATOM 574 N N . PHE A 1 71 ? -17.530 11.934 22.703 1.00 80.19 71 PHE A N 1
ATOM 575 C CA . PHE A 1 71 ? -18.714 12.644 22.202 1.00 80.19 71 PHE A CA 1
ATOM 576 C C . PHE A 1 71 ? -20.038 11.991 22.627 1.00 80.19 71 PHE A C 1
ATOM 578 O O . PHE A 1 71 ? -21.028 12.703 22.785 1.00 80.19 71 PHE A O 1
ATOM 585 N N . LEU A 1 72 ? -20.063 10.669 22.822 1.00 81.38 72 LEU A N 1
ATOM 586 C CA . LEU A 1 72 ? -21.246 9.905 23.237 1.00 81.38 72 LEU A CA 1
ATOM 587 C C . LEU A 1 72 ? -21.447 9.873 24.763 1.00 81.38 72 LEU A C 1
ATOM 589 O O . LEU A 1 72 ? -22.576 9.692 25.217 1.00 81.38 72 LEU A O 1
ATOM 593 N N . ASP A 1 73 ? -20.380 10.081 25.538 1.00 71.50 73 ASP A N 1
ATOM 594 C CA . ASP A 1 73 ? -20.399 10.149 27.007 1.00 71.50 73 ASP A CA 1
ATOM 595 C C . ASP A 1 73 ? -20.833 11.527 27.533 1.00 71.50 73 ASP A C 1
ATOM 597 O O . ASP A 1 73 ? -21.037 11.715 28.728 1.00 71.50 73 ASP A O 1
ATOM 601 N N . LYS A 1 74 ? -21.079 12.500 26.639 1.00 60.25 74 LYS A N 1
ATOM 602 C CA . LYS A 1 74 ? -21.888 13.685 26.959 1.00 60.25 74 LYS A CA 1
ATOM 603 C C . LYS A 1 74 ? -23.365 13.298 27.085 1.00 60.25 74 LYS A C 1
ATOM 605 O O . LYS A 1 74 ? -24.214 13.776 26.334 1.00 60.25 74 LYS A O 1
ATOM 610 N N . LYS A 1 75 ? -23.683 12.438 28.048 1.00 56.00 75 LYS A N 1
ATOM 611 C CA . LYS A 1 75 ? -24.969 12.538 28.729 1.00 56.00 75 LYS A CA 1
ATOM 612 C C . LYS A 1 75 ? -24.808 13.585 29.828 1.00 56.00 75 LYS A C 1
ATOM 614 O O . LYS A 1 75 ? -23.807 13.596 30.536 1.00 56.00 75 LYS A O 1
ATOM 619 N N . CYS A 1 76 ? -25.753 14.517 29.839 1.00 43.72 76 CYS A N 1
ATOM 620 C CA . CYS A 1 76 ? -26.001 15.467 30.911 1.00 43.72 76 CYS A CA 1
ATOM 621 C C . CYS A 1 76 ? -25.959 14.820 32.299 1.00 43.72 76 CYS A C 1
ATOM 623 O O . CYS A 1 76 ? -26.339 13.630 32.398 1.00 43.72 76 CYS A O 1
#

pLDDT: mean 80.69, std 13.93, range [36.94, 92.81]

Foldseek 3Di:
DDPDPPLDDQDPPVVLVVLLVVLVVVPPDDPVVVVVSVPDDSVSSSVSSSVVVVVCPPDPPVVVVVVVCVVVVPDD